Protein AF-A0A540K6P1-F1 (afdb_monomer_lite)

Sequence (125 aa):
MKSNIVGMEANMEQLLEKIMSVQCRSVGVNTSLSEKREHIEKLHRTRNLLRKVQFIYDLPARLGKCIKSEAYADAVKFYTGAIPIFKAYGDSSFHDCNRASEEAVTIIIKNLQVYPFFFLFLSFS

pLDDT: mean 74.89, std 12.06, range [37.16, 87.81]

InterPro domains:
  IPR014812 Vacuolar protein sorting-associated protein 51 [PTHR15954] (1-113)
  IPR039481 Exocyst complex component EXOC2/Sec5, N-terminal domain [PF15469] (9-88)

Structure (mmCIF, N/CA/C/O backbone):
data_AF-A0A540K6P1-F1
#
_entry.id   AF-A0A540K6P1-F1
#
loop_
_atom_site.group_PDB
_atom_site.id
_atom_site.type_symbol
_atom_site.label_atom_id
_atom_site.label_alt_id
_atom_site.label_comp_id
_atom_site.label_asym_id
_atom_site.label_entity_id
_atom_site.label_seq_id
_atom_site.pdbx_PDB_ins_code
_atom_site.Cartn_x
_atom_site.Cartn_y
_atom_site.Cartn_z
_atom_site.occupancy
_atom_site.B_iso_or_equiv
_atom_site.auth_seq_id
_atom_site.auth_comp_id
_atom_site.auth_asym_id
_atom_site.auth_atom_id
_atom_site.pdbx_PDB_model_num
ATOM 1 N N . MET A 1 1 ? 34.467 11.505 -68.598 1.00 48.47 1 MET A N 1
ATOM 2 C CA . MET A 1 1 ? 33.268 11.031 -67.864 1.00 48.47 1 MET A CA 1
ATOM 3 C C . MET A 1 1 ? 33.553 9.895 -66.858 1.00 48.47 1 MET A C 1
ATOM 5 O O . MET A 1 1 ? 32.641 9.156 -66.528 1.00 48.47 1 MET A O 1
ATOM 9 N N . LYS A 1 2 ? 34.775 9.759 -66.305 1.00 51.78 2 LYS A N 1
ATOM 10 C CA . LYS A 1 2 ? 35.092 8.748 -65.265 1.00 51.78 2 LYS A CA 1
ATOM 11 C C . LYS A 1 2 ? 35.094 9.299 -63.828 1.00 51.78 2 LYS A C 1
ATOM 13 O O . LYS A 1 2 ? 34.909 8.535 -62.894 1.00 51.78 2 LYS A O 1
ATOM 18 N N . SER A 1 3 ? 35.249 10.613 -63.648 1.00 57.53 3 SER A N 1
ATOM 19 C CA . SER A 1 3 ? 35.326 11.277 -62.334 1.00 57.53 3 SER A CA 1
ATOM 20 C C . SER A 1 3 ? 34.004 11.279 -61.560 1.00 57.53 3 SER A C 1
ATOM 22 O O . SER A 1 3 ? 34.008 11.208 -60.337 1.00 57.53 3 SER A O 1
ATOM 24 N N . ASN A 1 4 ? 32.870 11.337 -62.264 1.00 60.41 4 ASN A N 1
ATOM 25 C CA . ASN A 1 4 ? 31.556 11.485 -61.629 1.00 60.41 4 ASN A CA 1
ATOM 26 C C . ASN A 1 4 ? 31.040 10.170 -61.028 1.00 60.41 4 ASN A C 1
ATOM 28 O O . ASN A 1 4 ? 30.282 10.205 -60.069 1.00 60.41 4 ASN A O 1
ATOM 32 N N . ILE A 1 5 ? 31.462 9.026 -61.574 1.00 59.50 5 ILE A N 1
ATOM 33 C CA . ILE A 1 5 ? 31.069 7.699 -61.077 1.00 59.50 5 ILE A CA 1
ATOM 34 C C . ILE A 1 5 ? 31.836 7.384 -59.785 1.00 59.50 5 ILE A C 1
ATOM 36 O O . ILE A 1 5 ? 31.220 7.027 -58.788 1.00 59.50 5 ILE A O 1
ATOM 40 N N . VAL A 1 6 ? 33.149 7.651 -59.762 1.00 61.12 6 VAL A N 1
ATOM 41 C CA . VAL A 1 6 ? 34.008 7.455 -58.576 1.00 61.12 6 VAL A CA 1
ATOM 42 C C . VAL A 1 6 ? 33.590 8.365 -57.411 1.00 61.12 6 VAL A C 1
ATOM 44 O O . VAL A 1 6 ? 33.565 7.939 -56.261 1.00 61.12 6 VAL A O 1
ATOM 47 N N . GLY A 1 7 ? 33.194 9.612 -57.695 1.00 67.62 7 GLY A N 1
ATOM 48 C CA . GLY A 1 7 ? 32.656 10.512 -56.669 1.00 67.62 7 GLY A CA 1
ATOM 49 C C . GLY A 1 7 ? 31.301 10.062 -56.105 1.00 67.62 7 GLY A C 1
ATOM 50 O O . GLY A 1 7 ? 30.994 10.341 -54.950 1.00 67.62 7 GLY A O 1
ATOM 51 N N . MET A 1 8 ? 30.489 9.350 -56.890 1.00 71.88 8 MET A N 1
ATOM 52 C CA . MET A 1 8 ? 29.190 8.834 -56.448 1.00 71.88 8 MET A CA 1
ATOM 53 C C . MET A 1 8 ? 29.335 7.575 -55.582 1.00 71.88 8 MET A C 1
ATOM 55 O O . MET A 1 8 ? 28.591 7.429 -54.617 1.00 71.88 8 MET A O 1
ATOM 59 N N . GLU A 1 9 ? 30.328 6.731 -55.870 1.00 70.06 9 GLU A N 1
ATOM 60 C CA . GLU A 1 9 ? 30.718 5.577 -55.046 1.00 70.06 9 GLU A CA 1
ATOM 61 C C . GLU A 1 9 ? 31.167 6.017 -53.645 1.00 70.06 9 GLU A C 1
ATOM 63 O O . GLU A 1 9 ? 30.598 5.577 -52.649 1.00 70.06 9 GLU A O 1
ATOM 68 N N . ALA A 1 10 ? 32.075 6.996 -53.563 1.00 76.19 10 ALA A N 1
ATOM 69 C CA . ALA A 1 10 ? 32.531 7.550 -52.286 1.00 76.19 10 ALA A CA 1
ATOM 70 C C . ALA A 1 10 ? 31.391 8.212 -51.482 1.00 76.19 10 ALA A C 1
ATOM 72 O O . ALA A 1 10 ? 31.323 8.093 -50.259 1.00 76.19 10 ALA A O 1
ATOM 73 N N . ASN A 1 11 ? 30.459 8.891 -52.161 1.00 77.19 11 ASN A N 1
ATOM 74 C CA . ASN A 1 11 ? 29.285 9.483 -51.513 1.00 77.19 11 ASN A CA 1
ATOM 75 C C . ASN A 1 11 ? 28.289 8.421 -51.018 1.00 77.19 11 ASN A C 1
ATOM 77 O O . ASN A 1 11 ? 27.674 8.609 -49.967 1.00 77.19 11 ASN A O 1
ATOM 81 N N . MET A 1 12 ? 28.121 7.314 -51.750 1.00 82.00 12 MET A N 1
ATOM 82 C CA . MET A 1 12 ? 27.294 6.188 -51.312 1.00 82.00 12 MET A CA 1
ATOM 83 C C . MET A 1 12 ? 27.906 5.476 -50.107 1.00 82.00 12 MET A C 1
ATOM 85 O O . MET A 1 12 ? 27.176 5.189 -49.162 1.00 82.00 12 MET A O 1
ATOM 89 N N . GLU A 1 13 ? 29.222 5.256 -50.090 1.00 81.44 13 GLU A N 1
ATOM 90 C CA . GLU A 1 13 ? 29.922 4.688 -48.931 1.00 81.44 13 GLU A CA 1
ATOM 91 C C . GLU A 1 13 ? 29.763 5.574 -47.690 1.00 81.44 13 GLU A C 1
ATOM 93 O O . GLU A 1 13 ? 29.357 5.088 -46.633 1.00 81.44 13 GLU A O 1
ATOM 98 N N . GLN A 1 14 ? 29.957 6.890 -47.827 1.00 83.81 14 GLN A N 1
ATOM 99 C CA . GLN A 1 14 ? 29.730 7.841 -46.733 1.00 83.81 14 GLN A CA 1
ATOM 100 C C . GLN A 1 14 ? 28.271 7.880 -46.259 1.00 83.81 14 GLN A C 1
ATOM 102 O O . GLN A 1 14 ? 28.003 8.086 -45.073 1.00 83.81 14 GLN A O 1
ATOM 107 N N . LEU A 1 15 ? 27.303 7.721 -47.165 1.00 87.69 15 LEU A N 1
ATOM 108 C CA . LEU A 1 15 ? 25.889 7.656 -46.801 1.00 87.69 15 LEU A CA 1
ATOM 109 C C . LEU A 1 15 ? 25.580 6.373 -46.026 1.00 87.69 15 LEU A C 1
ATOM 111 O O . LEU A 1 15 ? 24.877 6.428 -45.019 1.00 87.69 15 LEU A O 1
ATOM 115 N N . LEU A 1 16 ? 26.125 5.239 -46.463 1.00 85.50 16 LEU A N 1
ATOM 116 C CA . LEU A 1 16 ? 25.943 3.942 -45.817 1.00 85.50 16 LEU A CA 1
ATOM 117 C C . LEU A 1 16 ? 26.564 3.949 -44.412 1.00 85.50 16 LEU A C 1
ATOM 119 O O . LEU A 1 16 ? 25.907 3.555 -43.450 1.00 85.50 16 LEU A O 1
ATOM 123 N N . GLU A 1 17 ? 27.757 4.525 -44.263 1.00 85.81 17 GLU A N 1
ATOM 124 C CA . GLU A 1 17 ? 28.413 4.731 -42.969 1.00 85.81 17 GLU A CA 1
ATOM 125 C C . GLU A 1 17 ? 27.581 5.630 -42.039 1.00 85.81 17 GLU A C 1
ATOM 127 O O . GLU A 1 17 ? 27.362 5.304 -40.868 1.00 85.81 17 GLU A O 1
ATOM 132 N N . LYS A 1 18 ? 27.039 6.740 -42.559 1.00 85.12 18 LYS A N 1
ATOM 133 C CA . LYS A 1 18 ? 26.148 7.622 -41.790 1.00 85.12 18 LYS A CA 1
ATOM 134 C C . LYS A 1 18 ? 24.863 6.913 -41.375 1.00 85.12 18 LYS A C 1
ATOM 136 O O . LYS A 1 18 ? 24.455 7.058 -40.225 1.00 85.12 18 LYS A O 1
ATOM 141 N N . ILE A 1 19 ? 24.243 6.134 -42.260 1.00 82.38 19 ILE A N 1
ATOM 142 C CA . ILE A 1 19 ? 23.041 5.352 -41.945 1.00 82.38 19 ILE A CA 1
ATOM 143 C C . ILE A 1 19 ? 23.352 4.323 -40.856 1.00 82.38 19 ILE A C 1
ATOM 145 O O . ILE A 1 19 ? 22.613 4.243 -39.879 1.00 82.38 19 ILE A O 1
ATOM 149 N N . MET A 1 20 ? 24.471 3.602 -40.956 1.00 83.44 20 MET A N 1
ATOM 150 C CA . MET A 1 20 ? 24.905 2.658 -39.922 1.00 83.44 20 MET A CA 1
ATOM 151 C C . MET A 1 20 ? 25.186 3.353 -38.586 1.00 83.44 20 MET A C 1
ATOM 153 O O . MET A 1 20 ? 24.768 2.864 -37.539 1.00 83.44 20 MET A O 1
ATOM 157 N N . SER A 1 21 ? 25.829 4.521 -38.603 1.00 86.12 21 S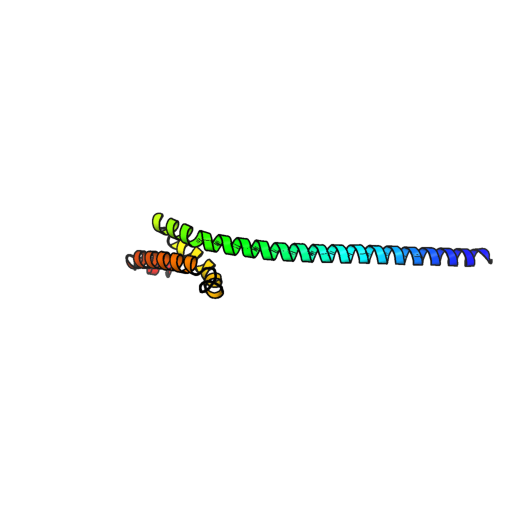ER A N 1
ATOM 158 C CA . SER A 1 21 ? 26.083 5.323 -37.402 1.00 86.12 21 SER A CA 1
ATOM 159 C C . SER A 1 21 ? 24.782 5.796 -36.743 1.00 86.12 21 SER A C 1
ATOM 161 O O . SER A 1 21 ? 24.608 5.656 -35.531 1.00 86.12 21 SER A O 1
ATOM 163 N N . VAL A 1 22 ? 23.824 6.292 -37.531 1.00 84.69 22 VAL A N 1
ATOM 164 C CA . VAL A 1 22 ? 22.493 6.690 -37.046 1.00 84.69 22 VAL A CA 1
ATOM 165 C C . VAL A 1 22 ? 21.728 5.486 -36.493 1.00 84.69 22 VAL A C 1
ATOM 167 O O . VAL A 1 22 ? 21.167 5.584 -35.402 1.00 84.69 22 VAL A O 1
ATOM 170 N N . GLN A 1 23 ? 21.759 4.343 -37.182 1.00 78.25 23 GLN A N 1
ATOM 171 C CA . GLN A 1 23 ? 21.141 3.087 -36.749 1.00 78.25 23 GLN A CA 1
ATOM 172 C C . GLN A 1 23 ? 21.726 2.622 -35.406 1.00 78.25 23 GLN A C 1
ATOM 174 O O . GLN A 1 23 ? 20.979 2.396 -34.457 1.00 78.25 23 GLN A O 1
ATOM 179 N N . CYS A 1 24 ? 23.056 2.546 -35.283 1.00 76.31 24 CYS A N 1
ATOM 180 C CA . CYS A 1 24 ? 23.742 2.141 -34.053 1.00 76.31 24 CYS A CA 1
ATOM 181 C C . CYS A 1 24 ? 23.438 3.085 -32.886 1.00 76.31 24 CYS A C 1
ATOM 183 O O . CYS A 1 24 ? 23.140 2.632 -31.780 1.00 76.31 24 CYS A O 1
ATOM 185 N N . ARG A 1 25 ? 23.457 4.403 -33.124 1.00 79.25 25 ARG A N 1
ATOM 186 C CA . ARG A 1 25 ? 23.096 5.396 -32.102 1.00 79.25 25 ARG A CA 1
ATOM 187 C C . ARG A 1 25 ? 21.629 5.281 -31.698 1.00 79.25 25 ARG A C 1
ATOM 189 O O . ARG A 1 25 ? 21.324 5.392 -30.515 1.00 79.25 25 ARG A O 1
ATOM 196 N N . SER A 1 26 ? 20.732 5.030 -32.648 1.00 78.75 26 SER A N 1
ATOM 197 C CA . SER A 1 26 ? 19.305 4.840 -32.382 1.00 78.75 26 SER A CA 1
ATOM 198 C C . SER A 1 26 ? 19.047 3.584 -31.547 1.00 78.75 26 SER A C 1
ATOM 200 O O . SER A 1 26 ? 18.355 3.658 -30.533 1.00 78.75 26 SER A O 1
ATOM 202 N N . VAL A 1 27 ? 19.676 2.457 -31.897 1.00 76.69 27 VAL A N 1
ATOM 203 C CA . VAL A 1 27 ? 19.594 1.209 -31.125 1.00 76.69 27 VAL A CA 1
ATOM 204 C C . VAL A 1 27 ? 20.134 1.412 -29.711 1.00 76.69 27 VAL A C 1
ATOM 206 O O . VAL A 1 27 ? 19.449 1.039 -28.765 1.00 76.69 27 VAL A O 1
ATOM 209 N N . GLY A 1 28 ? 21.293 2.064 -29.555 1.00 78.38 28 GLY A N 1
ATOM 210 C CA . GLY A 1 28 ? 21.890 2.346 -28.244 1.00 78.38 28 GLY A CA 1
ATOM 211 C C . GLY A 1 28 ? 21.040 3.266 -27.359 1.00 78.38 28 GLY A C 1
ATOM 212 O O . GLY A 1 28 ? 20.928 3.050 -26.152 1.00 78.38 28 GLY A O 1
ATOM 213 N N . VAL A 1 29 ? 20.392 4.277 -27.947 1.00 77.25 29 VAL A N 1
ATOM 214 C CA . VAL A 1 29 ? 19.431 5.126 -27.224 1.00 77.25 29 VAL A CA 1
ATOM 215 C C . VAL A 1 29 ? 18.192 4.320 -26.829 1.00 77.25 29 VAL A C 1
ATOM 217 O O . VAL A 1 29 ? 17.713 4.449 -25.703 1.00 77.25 29 VAL A O 1
ATOM 220 N N . ASN A 1 30 ? 17.684 3.468 -27.721 1.00 69.19 30 ASN A N 1
ATOM 221 C CA . ASN A 1 30 ? 16.480 2.682 -27.474 1.00 69.19 30 ASN A CA 1
ATOM 222 C C . ASN A 1 30 ? 16.686 1.603 -26.395 1.00 69.19 30 ASN A C 1
ATOM 224 O O . ASN A 1 30 ? 15.826 1.441 -25.528 1.00 69.19 30 ASN A O 1
ATOM 228 N N . THR A 1 31 ? 17.829 0.909 -26.388 1.00 74.19 31 THR A N 1
ATOM 229 C CA . THR A 1 31 ? 18.178 -0.053 -25.327 1.00 74.19 31 THR A CA 1
ATOM 230 C C . THR A 1 31 ? 18.328 0.639 -23.977 1.00 74.19 31 THR A C 1
ATOM 232 O O . THR A 1 31 ? 17.677 0.232 -23.016 1.00 74.19 31 THR A O 1
ATOM 235 N N . SER A 1 32 ? 19.071 1.748 -23.916 1.00 74.50 32 SER A N 1
ATOM 236 C CA . SER A 1 32 ? 19.229 2.534 -22.684 1.00 74.50 32 SER A CA 1
ATOM 237 C C . SER A 1 32 ? 17.884 3.033 -22.138 1.00 74.50 32 SER A C 1
ATOM 239 O O . SER A 1 32 ? 17.596 2.906 -20.947 1.00 74.50 32 SER A O 1
ATOM 241 N N . LEU A 1 33 ? 16.998 3.537 -23.004 1.00 71.00 33 LEU A N 1
ATOM 242 C CA . LEU A 1 33 ? 15.665 3.982 -22.595 1.00 71.00 33 LEU A CA 1
ATOM 243 C C . LEU A 1 33 ? 14.806 2.821 -22.061 1.00 71.00 33 LEU A C 1
ATOM 245 O O . LEU A 1 33 ? 14.087 2.997 -21.075 1.00 71.00 33 LEU A O 1
ATOM 249 N N . SER A 1 34 ? 14.885 1.644 -22.688 1.00 63.22 34 SER A N 1
ATOM 250 C CA . SER A 1 34 ? 14.172 0.439 -22.250 1.00 63.22 34 SER A CA 1
ATOM 251 C C . SER A 1 34 ? 14.617 -0.012 -20.855 1.00 63.22 34 SER A C 1
ATOM 253 O O . SER A 1 34 ? 13.777 -0.257 -19.989 1.00 63.22 34 SER A O 1
ATOM 255 N N . GLU A 1 35 ? 15.924 -0.032 -20.591 1.00 70.25 35 GLU A N 1
ATOM 256 C CA . GLU A 1 35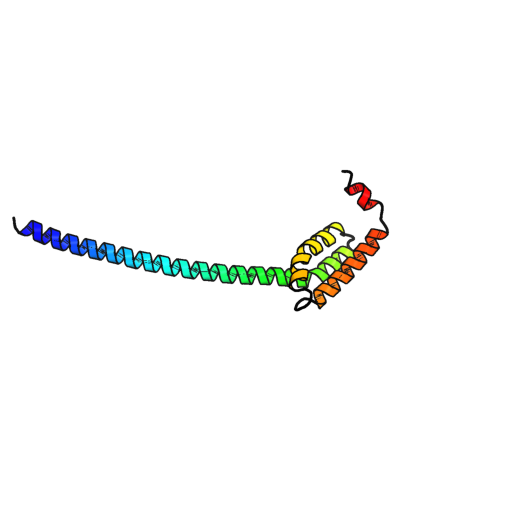 ? 16.475 -0.370 -19.273 1.00 70.25 35 GLU A CA 1
ATOM 257 C C . GLU A 1 35 ? 15.992 0.602 -18.189 1.00 70.25 35 GLU A C 1
ATOM 259 O O . GLU A 1 35 ? 15.586 0.185 -17.099 1.00 70.25 35 GLU A O 1
ATOM 264 N N . LYS A 1 36 ? 15.972 1.911 -18.482 1.00 70.12 36 LYS A N 1
ATOM 265 C CA . LYS A 1 36 ? 15.473 2.923 -17.535 1.00 70.12 36 LYS A CA 1
ATOM 266 C C . LYS A 1 36 ? 13.983 2.751 -17.238 1.00 70.12 36 LYS A C 1
ATOM 268 O O . LYS A 1 36 ? 13.591 2.900 -16.080 1.00 70.12 36 LYS A O 1
ATOM 273 N N . ARG A 1 37 ? 13.159 2.387 -18.229 1.00 74.62 37 ARG A N 1
ATOM 274 C CA . ARG A 1 37 ? 11.731 2.073 -18.020 1.00 74.62 37 ARG A CA 1
ATOM 275 C C . ARG A 1 37 ? 11.549 0.883 -17.076 1.00 74.62 37 ARG A C 1
ATOM 277 O O . ARG A 1 37 ? 10.738 0.961 -16.158 1.00 74.62 37 ARG A O 1
ATOM 284 N N . GLU A 1 38 ? 12.347 -0.172 -17.229 1.00 67.75 38 GLU A N 1
ATOM 285 C CA . GLU A 1 38 ? 12.296 -1.342 -16.343 1.00 67.75 38 GLU A CA 1
ATOM 286 C C . GLU A 1 38 ? 12.674 -0.997 -14.890 1.00 67.75 38 GLU A C 1
ATOM 288 O O . GLU A 1 38 ? 12.045 -1.470 -13.940 1.00 67.75 38 GLU A O 1
ATOM 293 N N . HIS A 1 39 ? 13.671 -0.130 -14.700 1.00 67.69 39 HIS A N 1
ATOM 294 C CA . HIS A 1 39 ? 14.083 0.322 -13.368 1.00 67.69 39 HIS A CA 1
ATOM 295 C C . HIS A 1 39 ? 12.999 1.168 -12.688 1.00 67.69 39 HIS A C 1
ATOM 297 O O . HIS A 1 39 ? 12.742 0.996 -11.494 1.00 67.69 39 HIS A O 1
ATOM 303 N N . ILE A 1 40 ? 12.331 2.044 -13.446 1.00 69.31 40 ILE A N 1
ATOM 304 C CA . ILE A 1 40 ? 11.199 2.841 -12.953 1.00 69.31 40 ILE A CA 1
ATOM 305 C C . ILE A 1 40 ? 10.042 1.924 -12.539 1.00 69.31 40 ILE A C 1
ATOM 307 O O . ILE A 1 40 ? 9.489 2.103 -11.456 1.00 69.31 40 ILE A O 1
ATOM 311 N N . GLU A 1 41 ? 9.724 0.902 -13.334 1.00 68.81 41 GLU A N 1
ATOM 312 C CA . GLU A 1 41 ? 8.688 -0.083 -13.003 1.00 68.81 41 GLU A CA 1
ATOM 313 C C . GLU A 1 41 ? 9.007 -0.867 -11.723 1.00 68.81 41 GLU A C 1
ATOM 315 O O . GLU A 1 41 ? 8.151 -1.009 -10.845 1.00 68.81 41 GLU A O 1
ATOM 320 N N . LYS A 1 42 ? 10.254 -1.330 -11.556 1.00 69.31 42 LYS A N 1
ATOM 321 C CA . LYS A 1 42 ? 10.691 -2.007 -10.322 1.00 69.31 42 LYS A CA 1
ATOM 322 C C . LYS A 1 42 ? 10.541 -1.098 -9.099 1.00 69.31 42 LYS A C 1
ATOM 324 O O . LYS A 1 42 ? 9.959 -1.514 -8.098 1.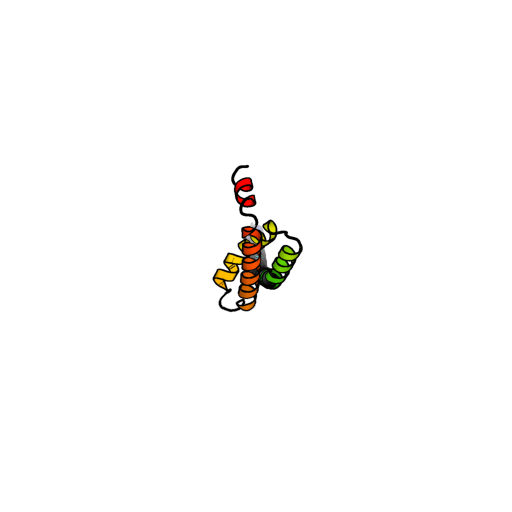00 69.31 42 LYS A O 1
ATOM 329 N N . LEU A 1 43 ? 10.983 0.157 -9.188 1.00 69.31 43 LEU A N 1
ATOM 330 C CA . LEU A 1 43 ? 10.822 1.148 -8.117 1.00 69.31 43 LEU A CA 1
ATOM 331 C C . LEU A 1 43 ? 9.349 1.448 -7.813 1.00 69.31 43 LEU A C 1
ATOM 333 O O . LEU A 1 43 ? 8.969 1.551 -6.645 1.00 69.31 43 LEU A O 1
ATOM 337 N N . HIS A 1 44 ? 8.507 1.556 -8.842 1.00 70.50 44 HIS A N 1
ATOM 338 C CA . HIS A 1 44 ? 7.078 1.810 -8.684 1.00 70.50 44 HIS A CA 1
ATOM 339 C C . HIS A 1 44 ? 6.376 0.653 -7.958 1.00 70.50 44 HIS A C 1
ATOM 341 O O . HIS A 1 44 ? 5.566 0.882 -7.056 1.00 70.50 44 HIS A O 1
ATOM 347 N N . ARG A 1 45 ? 6.743 -0.596 -8.272 1.00 67.81 45 ARG A N 1
ATOM 348 C CA . ARG A 1 45 ? 6.266 -1.792 -7.555 1.00 67.81 45 ARG A CA 1
ATOM 349 C C . ARG A 1 45 ? 6.675 -1.770 -6.085 1.00 67.81 45 ARG A C 1
ATOM 351 O O . ARG A 1 45 ? 5.810 -1.927 -5.223 1.00 67.81 45 ARG A O 1
ATOM 358 N N . THR A 1 46 ? 7.947 -1.501 -5.790 1.00 70.56 46 THR A N 1
ATOM 359 C CA . THR A 1 46 ? 8.449 -1.418 -4.409 1.00 70.56 46 THR A CA 1
ATOM 360 C C . THR A 1 46 ? 7.756 -0.308 -3.624 1.00 70.56 46 THR A C 1
ATOM 362 O O . THR A 1 46 ? 7.304 -0.533 -2.504 1.00 70.56 46 THR A O 1
ATOM 365 N N . ARG A 1 47 ? 7.589 0.881 -4.218 1.00 71.12 47 ARG A N 1
ATOM 366 C CA . ARG A 1 47 ? 6.891 2.008 -3.583 1.00 71.12 47 ARG A CA 1
ATOM 367 C C . ARG A 1 47 ? 5.423 1.692 -3.301 1.00 71.12 47 ARG A C 1
ATOM 369 O O . ARG A 1 47 ? 4.915 2.043 -2.236 1.00 71.12 47 ARG A O 1
ATOM 376 N N . ASN A 1 48 ? 4.739 1.039 -4.237 1.00 72.31 48 ASN A N 1
ATOM 377 C CA . ASN A 1 48 ? 3.350 0.628 -4.049 1.00 72.31 48 ASN A CA 1
ATOM 378 C C . ASN A 1 48 ? 3.211 -0.405 -2.933 1.00 72.31 48 ASN A C 1
ATOM 380 O O . ASN A 1 48 ? 2.276 -0.309 -2.140 1.00 72.31 48 ASN A O 1
ATOM 384 N N . LEU A 1 49 ? 4.142 -1.356 -2.842 1.00 70.44 49 LEU A N 1
ATOM 385 C CA . LEU A 1 49 ? 4.176 -2.308 -1.739 1.00 70.44 49 LEU A CA 1
ATOM 386 C C . LEU A 1 49 ? 4.405 -1.586 -0.409 1.00 70.44 49 LEU A C 1
ATOM 388 O O . LEU A 1 49 ? 3.627 -1.778 0.517 1.00 70.44 49 LEU A O 1
ATOM 392 N N . LEU A 1 50 ? 5.391 -0.688 -0.338 1.00 73.38 50 LEU A N 1
ATOM 393 C CA . LEU A 1 50 ? 5.699 0.064 0.878 1.00 73.38 50 LEU A CA 1
ATOM 394 C C . LEU A 1 50 ? 4.499 0.890 1.369 1.00 73.38 50 LEU A C 1
ATOM 396 O O . LEU A 1 50 ? 4.188 0.868 2.555 1.00 73.38 50 LEU A O 1
ATOM 400 N N . ARG A 1 51 ? 3.773 1.558 0.459 1.00 74.38 51 ARG A N 1
ATOM 401 C CA . ARG A 1 51 ? 2.527 2.265 0.805 1.00 74.38 51 ARG A CA 1
ATOM 402 C C . ARG A 1 51 ? 1.461 1.327 1.361 1.00 74.38 51 ARG A C 1
ATOM 404 O O . ARG A 1 51 ? 0.783 1.694 2.314 1.00 74.38 51 ARG A O 1
ATOM 411 N N . LYS A 1 52 ? 1.284 0.148 0.755 1.00 73.94 52 LYS A N 1
ATOM 412 C CA . LYS A 1 52 ? 0.312 -0.849 1.230 1.00 73.94 52 LYS A CA 1
ATOM 413 C C . LYS A 1 52 ? 0.684 -1.350 2.625 1.00 73.94 52 LYS A C 1
ATOM 415 O O . LYS A 1 52 ? -0.187 -1.432 3.478 1.00 7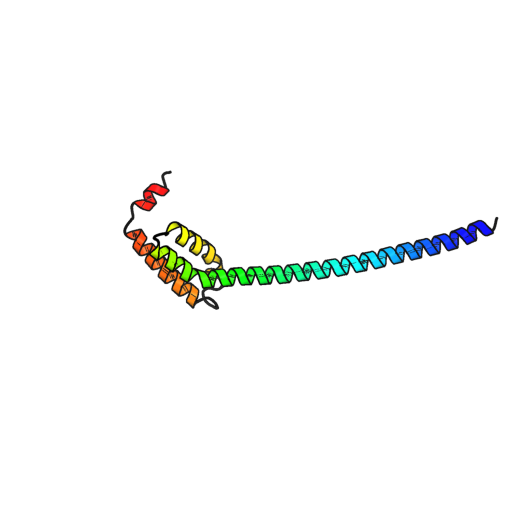3.94 52 LYS A O 1
ATOM 420 N N . VAL A 1 53 ? 1.968 -1.607 2.873 1.00 78.31 53 VAL A N 1
ATOM 421 C CA . VAL A 1 53 ? 2.486 -2.010 4.189 1.00 78.31 53 VAL A CA 1
ATOM 422 C C . VAL A 1 53 ? 2.244 -0.915 5.229 1.00 78.31 53 VAL A C 1
ATOM 424 O O . VAL A 1 53 ? 1.660 -1.188 6.272 1.00 78.31 53 VAL A O 1
ATOM 427 N N . GLN A 1 54 ? 2.624 0.330 4.928 1.00 77.62 54 GLN A N 1
ATOM 428 C CA . GLN A 1 54 ? 2.392 1.473 5.819 1.00 77.62 54 GLN A CA 1
ATOM 429 C C . GLN A 1 54 ? 0.908 1.650 6.146 1.00 77.62 54 GLN A C 1
ATOM 431 O O . GLN A 1 54 ? 0.554 1.846 7.302 1.00 77.62 54 GLN A O 1
ATOM 436 N N . PHE A 1 55 ? 0.031 1.520 5.147 1.00 79.88 55 PHE A N 1
ATOM 437 C CA . PHE A 1 55 ? -1.411 1.606 5.356 1.00 79.88 55 PHE A CA 1
ATOM 438 C C . PHE A 1 55 ? -1.926 0.541 6.333 1.00 79.88 55 PHE A C 1
ATOM 440 O O . PHE A 1 55 ? -2.739 0.866 7.192 1.00 79.88 55 PHE A O 1
ATOM 447 N N . ILE A 1 56 ? -1.440 -0.701 6.235 1.00 82.31 56 ILE A N 1
ATOM 448 C CA . ILE A 1 56 ? -1.861 -1.797 7.119 1.00 82.31 56 ILE A CA 1
ATOM 449 C C . ILE A 1 56 ? -1.354 -1.613 8.549 1.00 82.31 56 ILE A C 1
ATOM 451 O O . ILE A 1 56 ? -2.125 -1.817 9.481 1.00 82.31 56 ILE A O 1
ATOM 455 N N . TYR A 1 57 ? -0.108 -1.176 8.739 1.00 81.44 57 TYR A N 1
ATOM 456 C CA . TYR A 1 57 ? 0.417 -0.882 10.078 1.00 81.44 57 TYR A CA 1
ATOM 457 C C . TYR A 1 57 ? -0.276 0.320 10.735 1.00 81.44 57 TYR A C 1
ATOM 459 O O . TYR A 1 57 ? -0.500 0.320 11.943 1.00 81.44 57 TYR A O 1
ATOM 467 N N . ASP A 1 58 ? -0.660 1.327 9.949 1.00 84.56 58 ASP A N 1
ATOM 468 C CA . ASP A 1 58 ? -1.406 2.485 10.447 1.00 84.56 58 ASP A CA 1
ATOM 469 C C . ASP A 1 58 ? -2.889 2.177 10.711 1.00 84.56 58 ASP A C 1
ATOM 471 O O . ASP A 1 58 ? -3.565 2.949 11.400 1.00 84.56 58 ASP A O 1
ATOM 475 N N . LEU A 1 59 ? -3.430 1.094 10.144 1.00 86.25 59 LEU A N 1
ATOM 476 C CA . LEU A 1 59 ? -4.863 0.809 10.163 1.00 86.25 59 LEU A CA 1
ATOM 477 C C . LEU A 1 59 ? -5.427 0.641 11.586 1.00 86.25 59 LEU A C 1
ATOM 479 O O . LEU A 1 59 ? -6.411 1.323 11.879 1.00 86.25 59 LEU A O 1
ATOM 483 N N . PRO A 1 60 ? -4.826 -0.149 12.502 1.00 84.25 60 PRO A N 1
ATOM 484 C CA . PRO A 1 60 ? -5.329 -0.269 13.872 1.00 84.25 60 PRO A CA 1
ATOM 485 C C . PRO A 1 60 ? -5.354 1.078 14.605 1.00 84.25 60 PRO A C 1
ATOM 487 O O . PRO A 1 60 ? -6.322 1.408 15.290 1.00 84.25 60 PRO A O 1
ATOM 490 N N . ALA A 1 61 ? -4.324 1.909 14.410 1.00 87.00 61 ALA A N 1
ATOM 491 C CA . ALA A 1 61 ? -4.256 3.239 15.009 1.00 87.00 61 ALA A CA 1
ATOM 492 C C . ALA A 1 61 ? -5.330 4.183 14.439 1.00 87.00 61 ALA A C 1
ATOM 494 O O . ALA A 1 61 ? -5.909 4.984 15.178 1.00 87.00 61 ALA A O 1
ATOM 495 N N . ARG A 1 62 ? -5.624 4.090 13.135 1.00 86.25 62 ARG A N 1
ATOM 496 C CA . ARG A 1 62 ? -6.707 4.843 12.483 1.00 86.25 62 ARG A CA 1
ATOM 497 C C . ARG A 1 62 ? -8.079 4.387 12.970 1.00 86.25 62 ARG A C 1
ATOM 499 O O . ARG A 1 62 ? -8.879 5.240 13.338 1.00 86.25 62 ARG A O 1
ATOM 506 N N . LEU A 1 63 ? -8.323 3.079 13.052 1.00 85.12 63 LEU A N 1
ATOM 507 C CA . LEU A 1 63 ? -9.570 2.526 13.588 1.00 85.12 63 LEU A CA 1
ATOM 508 C C . LEU A 1 63 ? -9.776 2.941 15.049 1.00 85.12 63 LEU A C 1
ATOM 510 O O . LEU A 1 63 ? -10.854 3.409 15.404 1.00 85.12 63 LEU A O 1
ATOM 514 N N . GLY A 1 64 ? -8.726 2.892 15.872 1.00 85.81 64 GLY A N 1
ATOM 515 C CA . GLY A 1 64 ? -8.770 3.381 17.250 1.00 85.81 64 GLY A CA 1
ATOM 516 C C . GLY A 1 64 ? -9.109 4.873 17.360 1.00 85.81 64 GLY A C 1
ATOM 517 O O . GLY A 1 64 ? -9.834 5.273 18.270 1.00 85.81 64 GLY A O 1
ATOM 518 N N . LYS A 1 65 ? -8.640 5.710 16.424 1.00 87.81 65 LYS A N 1
ATOM 519 C CA . LYS A 1 65 ? -9.047 7.125 16.344 1.00 87.81 65 LYS A CA 1
ATOM 520 C C . LYS A 1 65 ? -10.514 7.269 15.943 1.00 87.81 65 LYS A C 1
ATOM 522 O O . LYS A 1 65 ? -11.218 8.033 16.592 1.00 87.81 65 LYS A O 1
ATOM 527 N N . CYS A 1 66 ? -10.976 6.515 14.945 1.00 85.44 66 CYS A N 1
ATOM 528 C CA . CYS A 1 66 ? -12.372 6.547 14.509 1.00 85.44 66 CYS A CA 1
ATOM 529 C C . CYS A 1 66 ? -13.343 6.100 15.609 1.00 85.44 66 CYS A C 1
ATOM 531 O O . CYS A 1 66 ? -14.425 6.667 15.710 1.00 85.44 66 CYS A O 1
ATOM 533 N N . ILE A 1 67 ? -12.954 5.138 16.456 1.00 85.19 67 ILE A N 1
ATOM 534 C CA . ILE A 1 67 ? -13.741 4.734 17.633 1.00 85.19 67 ILE A CA 1
ATOM 535 C C . ILE A 1 67 ? -13.862 5.898 18.625 1.00 85.19 67 ILE A C 1
ATOM 537 O O . ILE A 1 67 ? -14.949 6.165 19.122 1.00 85.19 67 ILE A O 1
ATOM 541 N N . LYS A 1 68 ? -12.766 6.623 18.890 1.00 86.38 68 LYS A N 1
ATOM 542 C CA . LYS A 1 68 ? -12.768 7.771 19.816 1.00 86.38 68 LYS A CA 1
ATOM 543 C C . LYS A 1 68 ? -13.556 8.971 19.293 1.00 86.38 68 LYS A C 1
ATOM 545 O O . LYS A 1 68 ? -14.103 9.719 20.091 1.00 86.38 68 LYS A O 1
ATOM 550 N N . SER A 1 69 ? -13.564 9.183 17.980 1.00 86.12 69 SER A N 1
ATOM 551 C CA . SER A 1 69 ? -14.264 10.297 17.334 1.00 86.12 69 SER A CA 1
ATOM 552 C C . SER A 1 69 ? -15.652 9.921 16.807 1.00 86.12 69 SER A C 1
ATOM 554 O O . SER A 1 69 ? -16.221 10.701 16.051 1.00 86.12 69 SER A O 1
ATOM 556 N N . GLU A 1 70 ? -16.144 8.713 17.112 1.00 82.06 70 GLU A N 1
ATOM 557 C CA . GLU A 1 70 ? -17.413 8.145 16.618 1.00 82.06 70 GLU A CA 1
ATOM 558 C C . GLU A 1 70 ? -17.585 8.200 15.083 1.00 82.06 70 GLU A C 1
ATOM 560 O O . GLU A 1 70 ? -18.688 8.139 14.540 1.00 82.06 70 GLU A O 1
ATOM 565 N N . ALA A 1 71 ? -16.474 8.264 14.344 1.00 84.94 71 ALA A N 1
ATOM 566 C CA . ALA A 1 71 ? -16.452 8.361 12.886 1.00 84.94 71 ALA A CA 1
ATOM 567 C C . ALA A 1 71 ? -16.549 6.965 12.246 1.00 84.94 71 ALA A C 1
ATOM 569 O O . ALA A 1 71 ? -15.645 6.503 11.544 1.00 84.94 71 ALA A O 1
ATOM 570 N N . TYR A 1 72 ? -17.648 6.260 12.519 1.00 80.81 72 TYR A N 1
ATOM 571 C CA . TYR A 1 72 ? -17.824 4.859 12.127 1.00 80.81 72 TYR A CA 1
ATOM 572 C C . TYR A 1 72 ? -17.893 4.656 10.605 1.00 80.81 72 TYR A C 1
ATOM 574 O O . TYR A 1 72 ? -17.399 3.650 10.099 1.00 80.81 72 TYR A O 1
ATOM 582 N N . ALA A 1 73 ? -18.429 5.627 9.857 1.00 79.88 73 ALA A N 1
ATOM 583 C CA . ALA A 1 73 ? -18.497 5.564 8.394 1.00 79.88 73 ALA A CA 1
ATOM 584 C C . ALA A 1 73 ? -17.103 5.508 7.742 1.00 79.88 73 ALA A C 1
ATOM 586 O O . ALA A 1 73 ? -16.880 4.742 6.802 1.00 79.88 73 ALA A O 1
ATOM 587 N N . ASP A 1 74 ? -16.148 6.281 8.262 1.00 82.31 74 ASP A N 1
ATOM 588 C CA . ASP A 1 74 ? -14.772 6.280 7.762 1.00 82.31 74 ASP A CA 1
ATOM 589 C C . ASP A 1 74 ? -14.010 5.035 8.221 1.00 82.31 74 ASP A C 1
ATOM 591 O O . ASP A 1 74 ? -13.239 4.468 7.447 1.00 82.31 74 ASP A O 1
ATOM 595 N N . ALA A 1 75 ? -14.286 4.548 9.436 1.00 83.31 75 ALA A N 1
ATOM 596 C CA . ALA A 1 75 ? -13.720 3.298 9.936 1.00 83.31 75 ALA A CA 1
ATOM 597 C C . ALA A 1 75 ? -14.055 2.109 9.021 1.00 83.31 75 ALA A C 1
ATOM 599 O O . ALA A 1 75 ? -13.162 1.345 8.648 1.00 83.31 75 ALA A O 1
ATOM 600 N N . VAL A 1 76 ? -15.322 1.993 8.603 1.00 84.12 76 VAL A N 1
ATOM 601 C CA . VAL A 1 76 ? -15.768 0.947 7.672 1.00 84.12 76 VAL A CA 1
ATOM 602 C C . VAL A 1 76 ? -15.050 1.085 6.332 1.00 84.12 76 VAL A C 1
ATOM 604 O O . VAL A 1 76 ? -14.480 0.108 5.858 1.00 84.12 76 VAL A O 1
ATOM 607 N N . LYS A 1 77 ? -14.981 2.292 5.752 1.00 84.25 77 LYS A N 1
ATOM 608 C CA . LYS A 1 77 ? -14.266 2.526 4.482 1.00 84.25 77 LYS A CA 1
ATOM 609 C C . LYS A 1 77 ? -12.792 2.122 4.561 1.00 84.25 77 LYS A C 1
ATOM 611 O O . LYS A 1 77 ? -12.290 1.465 3.647 1.00 84.25 77 LYS A O 1
ATOM 616 N N . PHE A 1 78 ? -12.097 2.495 5.638 1.00 84.06 78 PHE A N 1
ATOM 617 C CA . PHE A 1 78 ? -10.694 2.128 5.832 1.00 84.06 78 PHE A CA 1
ATOM 618 C C . PHE A 1 78 ? -10.515 0.617 5.961 1.00 84.06 78 PHE A C 1
ATOM 620 O O . PHE A 1 78 ? -9.616 0.060 5.330 1.00 84.06 78 PHE A O 1
ATOM 627 N N . TYR A 1 79 ? -11.387 -0.051 6.719 1.00 83.62 79 TYR A N 1
ATOM 628 C CA . TYR A 1 79 ? -11.332 -1.499 6.875 1.00 83.62 79 TYR A CA 1
ATOM 629 C C . TYR A 1 79 ? -11.641 -2.227 5.561 1.00 83.62 79 TYR A C 1
ATOM 631 O O . TYR A 1 79 ? -10.873 -3.096 5.159 1.00 83.62 79 TYR A O 1
ATOM 639 N N . THR A 1 80 ? -12.679 -1.825 4.818 1.00 84.00 80 THR A N 1
ATOM 640 C CA . THR A 1 80 ? -13.021 -2.423 3.515 1.00 84.00 80 THR A CA 1
ATOM 641 C C . THR A 1 80 ? -11.872 -2.320 2.513 1.00 84.00 80 THR A C 1
ATOM 643 O O . THR A 1 80 ? -11.601 -3.274 1.785 1.00 84.00 80 THR A O 1
ATOM 646 N N . GLY A 1 81 ? -11.143 -1.199 2.508 1.00 81.50 81 GLY A N 1
ATOM 647 C CA . GLY A 1 81 ? -9.940 -1.043 1.687 1.00 81.50 81 GLY A CA 1
ATOM 648 C C . GLY A 1 81 ? -8.785 -1.972 2.089 1.00 81.50 81 GLY A C 1
ATOM 649 O O . GLY A 1 81 ? -7.960 -2.322 1.244 1.00 81.50 81 GLY A O 1
ATOM 650 N N . ALA A 1 82 ? -8.733 -2.401 3.353 1.00 82.31 82 ALA A N 1
ATOM 651 C CA . ALA A 1 82 ? -7.701 -3.284 3.893 1.00 82.31 82 ALA A CA 1
ATOM 652 C C . ALA A 1 82 ? -8.014 -4.785 3.740 1.00 82.31 82 ALA A C 1
ATOM 654 O O . ALA A 1 82 ? -7.081 -5.584 3.651 1.00 82.31 82 ALA A O 1
ATOM 655 N N . ILE A 1 83 ? -9.295 -5.173 3.637 1.00 82.00 83 ILE A N 1
ATOM 656 C CA . ILE A 1 83 ? -9.750 -6.568 3.450 1.00 82.00 83 ILE A CA 1
ATOM 657 C C . ILE A 1 83 ? -8.944 -7.352 2.400 1.00 82.00 83 ILE A C 1
ATOM 659 O O . ILE A 1 83 ? -8.498 -8.453 2.721 1.00 82.00 83 ILE A O 1
ATOM 663 N N . PRO A 1 84 ? -8.721 -6.868 1.159 1.00 81.75 84 PRO A N 1
ATOM 664 C CA . PRO A 1 84 ? -8.000 -7.661 0.160 1.00 81.75 84 PRO A CA 1
ATOM 665 C C . PRO A 1 84 ? -6.549 -7.949 0.566 1.00 81.75 84 PRO A C 1
ATOM 667 O O . PRO A 1 84 ? -5.988 -8.963 0.158 1.00 81.75 84 PRO A O 1
ATOM 670 N N . ILE A 1 85 ? -5.944 -7.077 1.375 1.00 79.06 85 ILE A N 1
ATOM 671 C CA . ILE A 1 85 ? -4.573 -7.244 1.860 1.00 79.06 85 ILE A CA 1
ATOM 672 C C . ILE A 1 85 ? -4.553 -8.225 3.033 1.00 79.06 85 ILE A C 1
ATOM 674 O O . ILE A 1 85 ? -3.720 -9.128 3.042 1.00 79.06 85 ILE A O 1
ATOM 678 N N . PHE A 1 86 ? -5.498 -8.119 3.971 1.00 80.06 86 PHE A N 1
ATOM 679 C CA . PHE A 1 86 ? -5.636 -9.097 5.052 1.00 80.06 86 PHE A CA 1
ATOM 680 C C . PHE A 1 86 ? -6.017 -10.487 4.542 1.00 80.06 86 PHE A C 1
ATOM 682 O O . PHE A 1 86 ? -5.487 -11.476 5.024 1.00 80.06 86 PHE A O 1
ATOM 689 N N . LYS A 1 87 ? -6.824 -10.598 3.487 1.00 80.19 87 LYS A N 1
ATOM 690 C CA . LYS A 1 87 ? -7.125 -11.899 2.876 1.00 80.19 87 LYS A CA 1
ATOM 691 C C . LYS A 1 87 ? -5.891 -12.563 2.253 1.00 80.19 87 LYS A C 1
ATOM 693 O O . LYS A 1 87 ? -5.814 -13.784 2.204 1.00 80.19 87 LYS A O 1
ATOM 698 N N . ALA A 1 88 ? -4.948 -11.771 1.746 1.00 78.50 88 ALA A N 1
ATOM 699 C CA . ALA A 1 88 ? -3.737 -12.286 1.112 1.00 78.50 88 ALA A CA 1
ATOM 700 C C . ALA A 1 88 ? -2.588 -12.530 2.107 1.00 78.50 88 ALA A C 1
ATOM 702 O O . ALA A 1 88 ? -1.785 -13.433 1.894 1.00 78.50 88 ALA A O 1
ATOM 703 N N . TYR A 1 89 ? -2.490 -11.723 3.169 1.00 76.81 89 TYR A N 1
ATOM 704 C CA . TYR A 1 89 ? -1.316 -11.688 4.051 1.00 76.81 89 TYR A CA 1
ATOM 705 C C . TYR A 1 89 ? -1.644 -11.615 5.554 1.00 76.81 89 TYR A C 1
ATOM 707 O O . TYR A 1 89 ? -0.731 -11.543 6.379 1.00 76.81 89 TYR A O 1
ATOM 715 N N . GLY A 1 90 ? -2.924 -11.620 5.921 1.00 73.38 90 GLY A N 1
ATOM 716 C CA . GLY A 1 90 ? -3.402 -11.506 7.300 1.00 73.38 90 GLY A CA 1
ATOM 717 C C . GLY A 1 90 ? -2.977 -12.680 8.170 1.00 73.38 90 GLY A C 1
ATOM 718 O O . GLY A 1 90 ? -2.564 -12.452 9.293 1.00 73.38 90 GLY A O 1
ATOM 719 N N . ASP A 1 91 ? -2.940 -13.900 7.637 1.00 73.31 91 ASP A N 1
ATOM 720 C CA . ASP A 1 91 ? -2.567 -15.095 8.417 1.00 73.31 91 ASP A CA 1
ATOM 721 C C . ASP A 1 91 ? -1.049 -15.322 8.524 1.00 73.31 91 ASP A C 1
ATOM 723 O O . ASP A 1 91 ? -0.594 -16.286 9.136 1.00 73.31 91 ASP A O 1
ATOM 727 N N . SER A 1 92 ? -0.245 -14.449 7.911 1.00 78.88 92 SER A N 1
ATOM 728 C CA . SER A 1 92 ? 1.218 -14.547 7.911 1.00 78.88 92 SER A CA 1
ATOM 729 C C . SER A 1 92 ? 1.848 -13.284 8.498 1.00 78.88 92 SER A C 1
ATOM 731 O O . SER A 1 92 ? 1.833 -13.077 9.708 1.00 78.88 92 SER A O 1
ATOM 733 N N . SER A 1 93 ? 2.398 -12.413 7.652 1.00 76.69 93 SER A N 1
ATOM 734 C CA . SER A 1 93 ? 3.214 -11.268 8.066 1.00 76.69 93 SER A CA 1
ATOM 735 C C . SER A 1 93 ? 2.435 -10.162 8.782 1.00 76.69 93 SER A C 1
ATOM 737 O O . SER A 1 93 ? 3.057 -9.348 9.459 1.00 76.69 93 SER A O 1
ATOM 739 N N . PHE A 1 94 ? 1.104 -10.109 8.649 1.00 79.50 94 PHE A N 1
ATOM 740 C CA . PHE A 1 94 ? 0.271 -9.061 9.257 1.00 79.50 94 PHE A CA 1
ATOM 741 C C . PHE A 1 94 ? -0.717 -9.585 10.301 1.00 79.50 94 PHE A C 1
ATOM 743 O O . PHE A 1 94 ? -1.686 -8.891 10.600 1.00 79.50 94 PHE A O 1
ATOM 750 N N . HIS A 1 95 ? -0.473 -10.763 10.876 1.00 80.75 95 HIS A N 1
ATOM 751 C CA . HIS A 1 95 ? -1.373 -11.391 11.847 1.00 80.75 95 HIS A CA 1
ATOM 752 C C . HIS A 1 95 ? -1.729 -10.483 13.032 1.00 80.75 95 HIS A C 1
ATOM 754 O O . HIS A 1 95 ? -2.907 -10.327 13.353 1.00 80.75 95 HIS A O 1
ATOM 760 N N . ASP A 1 96 ? -0.751 -9.801 13.627 1.00 83.50 96 ASP A N 1
ATOM 761 C CA . ASP A 1 96 ? -1.011 -8.934 14.784 1.00 83.50 96 ASP A CA 1
ATOM 762 C C . ASP A 1 96 ? -1.819 -7.687 14.398 1.00 83.50 96 ASP A C 1
ATOM 764 O O . ASP A 1 96 ? -2.723 -7.267 15.121 1.00 83.50 96 ASP A O 1
ATOM 768 N N . CYS A 1 97 ? -1.545 -7.124 13.216 1.00 83.06 97 CYS A N 1
ATOM 769 C CA . CYS A 1 97 ? -2.317 -6.006 12.672 1.00 83.06 97 CYS A CA 1
ATOM 770 C C . CYS A 1 97 ? -3.741 -6.432 12.309 1.00 83.06 97 CYS A C 1
ATOM 772 O O . CYS A 1 97 ? -4.676 -5.662 12.529 1.00 83.06 97 CYS A O 1
ATOM 774 N N . ASN A 1 98 ? -3.909 -7.640 11.766 1.00 82.12 98 ASN A N 1
ATOM 775 C CA . ASN A 1 98 ? -5.215 -8.191 11.437 1.00 82.12 98 ASN A CA 1
ATOM 776 C C . ASN A 1 98 ? -6.046 -8.378 12.709 1.00 82.12 98 ASN A C 1
ATOM 778 O O . ASN A 1 98 ? -7.140 -7.831 12.805 1.00 82.12 98 ASN A O 1
ATOM 782 N N . ARG A 1 99 ? -5.472 -9.020 13.733 1.00 85.50 99 ARG A N 1
ATOM 783 C CA . ARG A 1 99 ? -6.117 -9.222 15.036 1.00 85.50 99 ARG A CA 1
ATOM 784 C C . ARG A 1 99 ? -6.540 -7.903 15.685 1.00 85.50 99 ARG A C 1
ATOM 786 O O . ARG A 1 99 ? -7.702 -7.744 16.042 1.00 85.50 99 ARG A O 1
ATOM 793 N N . ALA A 1 100 ? -5.634 -6.928 15.775 1.00 86.06 100 ALA A N 1
ATOM 794 C CA . ALA A 1 100 ? -5.950 -5.620 16.353 1.00 86.06 100 ALA A CA 1
ATOM 795 C C . ALA A 1 100 ? -7.035 -4.869 15.555 1.00 86.06 100 ALA A C 1
ATOM 797 O O . ALA A 1 100 ? -7.860 -4.151 16.124 1.00 86.06 100 ALA A O 1
ATOM 798 N N . SER A 1 101 ? -7.055 -5.038 14.229 1.00 84.56 101 SER A N 1
ATOM 799 C CA . SER A 1 101 ? -8.086 -4.451 13.369 1.00 84.56 101 SER A CA 1
ATOM 800 C C . SER A 1 101 ? -9.442 -5.141 13.552 1.00 84.56 101 SER A C 1
ATOM 802 O O . SER A 1 101 ? -10.458 -4.455 13.629 1.00 84.56 101 SER A O 1
ATOM 804 N N . GLU A 1 102 ? -9.476 -6.470 13.665 1.00 84.62 102 GLU A N 1
ATOM 805 C CA . GLU A 1 102 ? -10.690 -7.253 13.939 1.00 84.62 102 GLU A CA 1
ATOM 806 C C . GLU A 1 102 ? -11.290 -6.926 15.312 1.00 84.62 102 GLU A C 1
ATOM 808 O O . GLU A 1 102 ? -12.506 -6.753 15.435 1.00 84.62 102 GLU A O 1
ATOM 813 N N . GLU A 1 103 ? -10.455 -6.761 16.339 1.00 86.38 103 GLU A N 1
ATOM 814 C CA . GLU A 1 103 ? -10.886 -6.311 17.666 1.00 86.38 103 GLU A CA 1
ATOM 815 C C . GLU A 1 103 ? -11.531 -4.920 17.599 1.00 86.38 103 GLU A C 1
ATOM 817 O O . GLU A 1 103 ? -12.638 -4.715 18.107 1.00 86.38 103 GLU A O 1
ATOM 822 N N . ALA A 1 104 ? -10.889 -3.973 16.906 1.00 85.44 104 ALA A N 1
ATOM 823 C CA . ALA A 1 104 ? -11.427 -2.631 16.709 1.00 85.44 104 ALA A CA 1
ATOM 824 C C . ALA A 1 104 ? -12.764 -2.650 15.945 1.00 85.44 104 ALA A C 1
ATOM 826 O O . ALA A 1 104 ? -13.713 -1.969 16.336 1.00 85.44 104 ALA A O 1
ATOM 827 N N . VAL A 1 105 ? -12.882 -3.467 14.896 1.00 84.38 105 VAL A N 1
ATOM 828 C CA . VAL A 1 105 ? -14.134 -3.637 14.142 1.00 84.38 105 VAL A CA 1
ATOM 829 C C . VAL A 1 105 ? -15.224 -4.271 15.003 1.00 84.38 105 VAL A C 1
ATOM 831 O O . VAL A 1 105 ? -16.370 -3.838 14.940 1.00 84.38 105 VAL A O 1
ATOM 834 N N . THR A 1 106 ? -14.887 -5.227 15.866 1.00 84.56 106 THR A N 1
ATOM 835 C CA . THR A 1 106 ? -15.847 -5.838 16.798 1.00 84.56 106 THR A CA 1
ATOM 836 C C . THR A 1 106 ? -16.420 -4.800 17.767 1.00 84.56 106 THR A C 1
ATOM 838 O O . THR A 1 106 ? -17.618 -4.811 18.049 1.00 84.56 106 THR A O 1
ATOM 841 N N . ILE A 1 107 ? -15.591 -3.866 18.243 1.00 84.81 107 ILE A N 1
ATOM 842 C CA . ILE A 1 107 ? -16.035 -2.736 19.074 1.00 84.81 107 ILE A CA 1
ATOM 843 C C . ILE A 1 107 ? -16.957 -1.811 18.271 1.00 84.81 107 ILE A C 1
ATOM 845 O O . ILE A 1 107 ? -18.022 -1.438 18.756 1.00 84.81 107 ILE A O 1
ATOM 849 N N . ILE A 1 108 ? -16.592 -1.487 17.029 1.00 83.00 108 ILE A N 1
ATOM 850 C CA . ILE A 1 108 ? -17.415 -0.659 16.136 1.00 83.00 108 ILE A CA 1
ATOM 851 C C . ILE 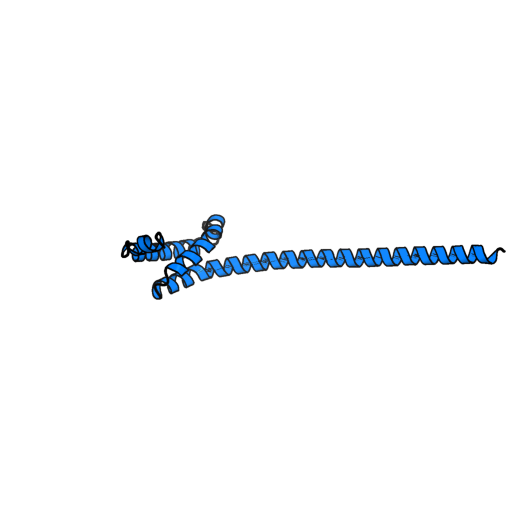A 1 108 ? -18.783 -1.309 15.892 1.00 83.00 108 ILE A C 1
ATOM 853 O O . ILE A 1 108 ? -19.806 -0.637 16.004 1.00 83.00 108 ILE A O 1
ATOM 857 N N . ILE A 1 109 ? -18.821 -2.617 15.619 1.00 81.06 109 ILE A N 1
ATOM 858 C CA . ILE A 1 109 ? -20.063 -3.377 15.425 1.00 81.06 109 ILE A CA 1
ATOM 859 C C . ILE A 1 109 ? -20.914 -3.346 16.694 1.00 81.06 109 ILE A C 1
ATOM 861 O O . ILE A 1 109 ? -22.107 -3.067 16.605 1.00 81.06 109 ILE A O 1
ATOM 865 N N . LYS A 1 110 ? -20.321 -3.570 17.874 1.00 82.12 110 LYS A N 1
ATOM 866 C CA . LYS A 1 110 ? -21.042 -3.468 19.153 1.00 82.12 110 LYS A CA 1
ATOM 867 C C . LYS A 1 110 ? -21.634 -2.075 19.363 1.00 82.12 110 LYS A C 1
ATOM 869 O O . LYS A 1 110 ? -22.795 -1.973 19.742 1.00 82.12 110 LYS A O 1
ATOM 874 N N . ASN A 1 111 ? -20.884 -1.016 19.061 1.00 78.38 111 ASN A N 1
ATOM 875 C CA . ASN A 1 111 ? -21.364 0.361 19.193 1.00 78.38 111 ASN A CA 1
ATOM 876 C C . ASN A 1 111 ? -22.488 0.683 18.192 1.00 78.38 111 ASN A C 1
ATOM 878 O O . ASN A 1 111 ? -23.436 1.384 18.535 1.00 78.38 111 ASN A O 1
ATOM 882 N N . LEU A 1 112 ? -22.423 0.139 16.973 1.00 72.94 112 LEU A N 1
ATOM 883 C CA . LEU A 1 112 ? -23.462 0.294 15.948 1.00 72.94 112 LEU A CA 1
ATOM 884 C C . LEU A 1 112 ? -24.726 -0.524 16.249 1.00 72.94 112 LEU A C 1
ATOM 886 O O . LEU A 1 112 ? -25.825 -0.072 15.941 1.00 72.94 112 LEU A O 1
ATOM 890 N N . GLN A 1 113 ? -24.603 -1.697 16.877 1.00 64.75 113 GLN A N 1
ATOM 891 C CA . GLN A 1 113 ? -25.745 -2.526 17.288 1.00 64.75 113 GLN A CA 1
ATOM 892 C C . GLN A 1 113 ? -26.620 -1.862 18.360 1.00 64.75 113 GLN A C 1
ATOM 894 O O . GLN A 1 113 ? -27.792 -2.211 18.479 1.00 64.75 113 GLN A O 1
ATOM 899 N N . VAL A 1 114 ? -26.092 -0.879 19.098 1.00 58.50 114 VAL A N 1
ATOM 900 C CA . VAL A 1 114 ? -26.879 -0.036 20.017 1.00 58.50 114 VAL A CA 1
ATOM 901 C C . VAL A 1 114 ? -27.768 0.963 19.250 1.00 58.50 114 VAL A C 1
ATOM 903 O O . VAL A 1 114 ? -28.763 1.439 19.791 1.00 58.50 114 VAL A O 1
ATOM 906 N N . TYR A 1 115 ? -27.496 1.208 17.961 1.00 56.16 115 TYR A N 1
ATOM 907 C CA . TYR A 1 115 ? -28.268 2.094 17.080 1.00 56.16 115 TYR A CA 1
ATOM 908 C C . TYR A 1 115 ? -28.830 1.360 15.843 1.00 56.16 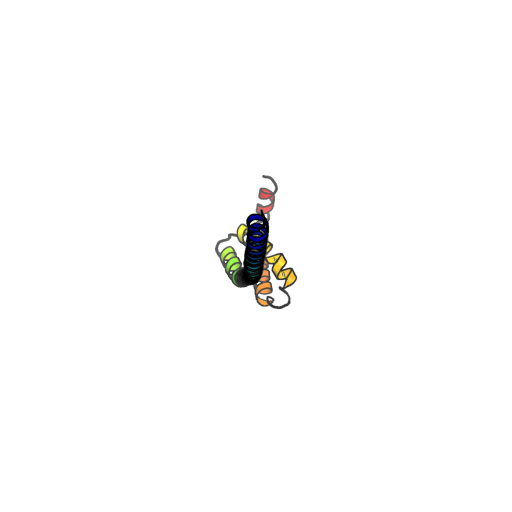115 TYR A C 1
ATOM 910 O O . TYR A 1 115 ? -28.521 1.727 14.704 1.00 56.16 115 TYR A O 1
ATOM 918 N N . PRO A 1 116 ? -29.711 0.353 16.010 1.00 49.97 116 PRO A N 1
ATOM 919 C CA . PRO A 1 116 ? -30.269 -0.411 14.888 1.00 49.97 116 PRO A CA 1
ATOM 920 C C . PRO A 1 116 ? -31.093 0.450 13.909 1.00 49.97 116 PRO A C 1
ATOM 922 O O . PRO A 1 116 ? -31.322 0.047 12.772 1.00 49.97 116 PRO A O 1
ATOM 925 N N . PHE A 1 117 ? -31.501 1.658 14.310 1.00 46.75 117 PHE A N 1
ATOM 926 C CA . PHE A 1 117 ? -32.286 2.571 13.476 1.00 46.75 117 PHE A CA 1
ATOM 927 C C . PHE A 1 117 ? -31.477 3.373 12.443 1.00 46.75 117 PHE A C 1
ATOM 929 O O . PHE A 1 117 ? -32.066 3.871 11.485 1.00 46.75 117 PHE A O 1
ATOM 936 N N . PHE A 1 118 ? -30.149 3.487 12.571 1.00 47.59 118 PHE A N 1
ATOM 937 C CA . PHE A 1 118 ? -29.368 4.339 11.658 1.00 47.59 118 PHE A CA 1
ATOM 938 C C . PHE A 1 118 ? -29.159 3.697 10.272 1.00 47.59 118 PHE A C 1
ATOM 940 O O . PHE A 1 118 ? -29.111 4.392 9.259 1.00 47.59 118 PHE A O 1
ATOM 947 N N . PHE A 1 119 ? -29.121 2.361 10.198 1.00 45.62 119 PHE A N 1
ATOM 948 C CA . PHE A 1 119 ? -29.012 1.628 8.927 1.00 45.62 119 PHE A CA 1
ATOM 949 C C . PHE A 1 119 ? -30.314 1.619 8.109 1.00 45.62 119 PHE A C 1
ATOM 951 O O . PHE A 1 119 ? -30.258 1.549 6.879 1.00 45.62 119 PHE A O 1
ATOM 958 N N . LEU A 1 120 ? -31.478 1.743 8.761 1.00 47.72 120 LEU A N 1
ATOM 959 C CA . LEU A 1 120 ? -32.760 1.834 8.054 1.00 47.72 120 LEU A CA 1
ATOM 960 C C . LEU A 1 120 ? -32.925 3.177 7.322 1.00 47.72 120 LEU A C 1
ATOM 962 O O . LEU A 1 120 ? -33.528 3.210 6.256 1.00 47.72 120 LEU A O 1
ATOM 966 N N . PHE A 1 121 ? -32.351 4.265 7.847 1.00 41.25 121 PHE A N 1
ATOM 967 C CA . PHE A 1 121 ? -32.454 5.595 7.233 1.00 41.25 121 PHE A CA 1
ATOM 968 C C . PHE A 1 121 ? -31.550 5.775 6.003 1.00 41.25 121 PHE A C 1
ATOM 970 O O . PHE A 1 121 ? -31.922 6.475 5.068 1.00 41.25 121 PHE A O 1
ATOM 977 N N . LEU A 1 122 ? -30.388 5.114 5.964 1.00 43.50 122 LEU A N 1
ATOM 978 C CA . LEU A 1 122 ? -29.444 5.197 4.838 1.00 43.50 122 LEU A CA 1
ATOM 979 C C . LEU A 1 122 ? -29.775 4.264 3.664 1.00 43.50 122 LEU A C 1
ATOM 981 O O . LEU A 1 122 ? -29.191 4.415 2.598 1.00 43.50 122 LEU A O 1
ATOM 985 N N . SER A 1 123 ? -30.701 3.317 3.840 1.00 40.69 123 SER A N 1
ATOM 986 C CA . SER A 1 123 ? -31.168 2.442 2.751 1.00 40.69 123 SER A CA 1
ATOM 987 C C . SER A 1 123 ? -32.413 2.989 2.034 1.00 40.69 123 SER A C 1
ATOM 989 O O . SER A 1 123 ? -32.908 2.343 1.113 1.00 40.69 123 SER A O 1
ATOM 991 N N . PHE A 1 124 ? -32.938 4.145 2.464 1.00 42.84 124 PHE A N 1
ATOM 992 C CA . PHE A 1 124 ? -34.183 4.738 1.956 1.00 42.84 124 PHE A CA 1
ATOM 993 C C . PHE A 1 124 ? -34.040 6.178 1.423 1.00 42.84 124 PHE A C 1
ATOM 995 O O . PHE A 1 124 ? -35.053 6.835 1.185 1.00 42.84 124 PHE A O 1
ATOM 1002 N N . SER A 1 125 ? -32.817 6.667 1.194 1.00 37.16 125 SER A N 1
ATOM 1003 C CA . SER A 1 125 ? -32.546 7.937 0.499 1.00 37.16 125 SER A CA 1
ATOM 1004 C C . SER A 1 125 ? -31.431 7.774 -0.519 1.00 37.16 125 SER A C 1
ATOM 1006 O O . SER A 1 125 ? -31.442 8.584 -1.471 1.00 37.16 125 SER A O 1
#

Organism: Malus baccata (NCBI:txid106549)

Radius of gyration: 31.74 Å; chains: 1; bounding box: 70×27×88 Å

Secondary structure (DSSP, 8-state):
--HHHHHHHHHHHHHHHHHHHHHHHHHHHHHHHHHHHHHHHHHHHHHHHHHHHHHHHHHHHHHHHHHHTT-HHHHHHHHHHHHHHHHHHTTTTTHHHHHHHHHHHHHHHHHHHT-TTHHHHHT--

Foldseek 3Di:
DPVVVVVVVVVVVVVVVVVVVVVVVVVVVVVVVVVVVVVVVVVVVVVVVVVLVVLLVCLLVVLVVCLVVVVLVVNVVSVVVNVVVCVVDCVHPNVVSNVSSVVSVVSSVVVCVVPPPVVVVVVPD